Protein AF-A0A3D4G1R1-F1 (afdb_monomer)

Nearest PDB structures (foldseek):
  8c8u-assembly1_A  TM=8.505E-01  e=7.031E-04  Priestia megaterium
  1jzs-assembly1_A  TM=7.907E-01  e=2.755E-03  Thermus thermophilus
  8z1p-assembly1_A  TM=8.219E-01  e=4.444E-03  Saccharomyces cerevisiae
  6ldk-assembly1_A  TM=8.496E-01  e=1.997E-02  Candida albicans SC5314
  8c9f-assembly1_A  TM=7.624E-01  e=1.519E-02  Priestia megaterium

Sequence (73 aa):
WPFSTFGWPDETDDLKAFYPGHTLVTAPEILFFWVARMIMSGIEFMGEVPFTQVYLTGTVRDAQGRKMSKSLG

Secondary structure (DSSP, 8-state):
-TTGGGTTTS--HHHHHH-SEEEEEE-GGGIIIIIHHHHHHHHHHHSS-SEEEEEEPPPPB-TTSPBP-TTT-

Structure (mmCIF, N/CA/C/O backbone):
data_AF-A0A3D4G1R1-F1
#
_entry.id   AF-A0A3D4G1R1-F1
#
loop_
_atom_site.group_PDB
_atom_site.id
_atom_site.type_symbol
_atom_site.label_atom_id
_atom_site.label_alt_id
_atom_site.label_comp_id
_atom_site.label_asym_id
_atom_site.label_entity_id
_atom_site.label_seq_id
_atom_site.pdbx_PDB_ins_code
_atom_site.Cartn_x
_atom_site.Cartn_y
_atom_site.Cartn_z
_atom_site.occupancy
_ato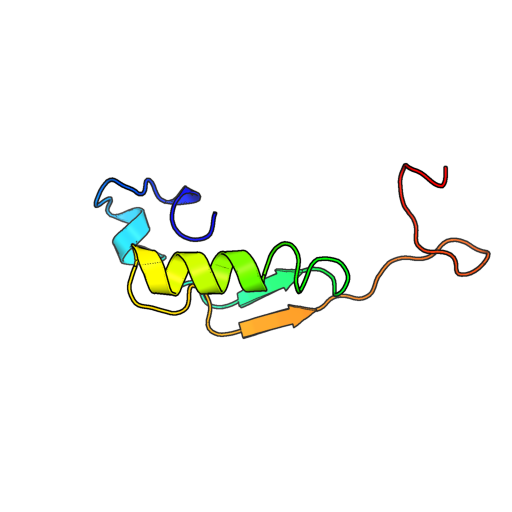m_site.B_iso_or_equiv
_atom_site.auth_seq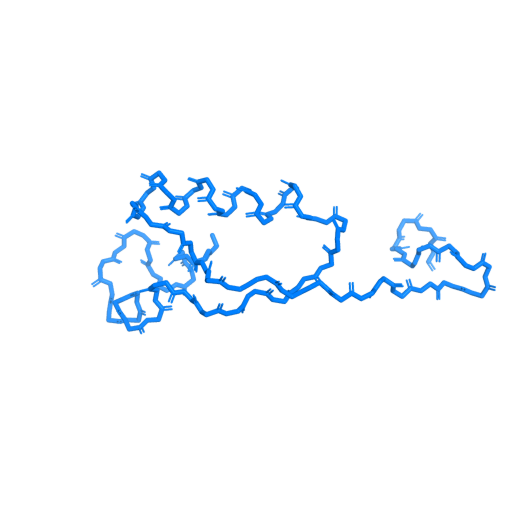_id
_atom_site.auth_comp_id
_atom_site.auth_asym_id
_atom_site.auth_atom_id
_atom_site.pdbx_PDB_model_num
ATOM 1 N N . TRP A 1 1 ? 0.445 4.974 5.086 1.00 94.88 1 TRP A N 1
ATOM 2 C CA . TRP A 1 1 ? -0.179 4.823 3.758 1.00 94.88 1 TRP A CA 1
ATOM 3 C C . TRP A 1 1 ? -1.398 3.912 3.790 1.00 94.88 1 TRP A C 1
ATOM 5 O O . TRP A 1 1 ? -2.463 4.445 3.532 1.00 94.88 1 TRP A O 1
ATOM 15 N N . PRO A 1 2 ? -1.308 2.604 4.117 1.00 95.25 2 PRO A N 1
ATOM 16 C CA . PRO A 1 2 ? -2.403 1.666 3.829 1.00 95.25 2 PRO A CA 1
ATOM 17 C C . PRO A 1 2 ? -3.709 1.927 4.600 1.00 95.25 2 PRO A C 1
ATOM 19 O O . PRO A 1 2 ? -4.753 1.478 4.160 1.00 95.25 2 PRO A O 1
ATOM 22 N N . PHE A 1 3 ? -3.648 2.653 5.718 1.00 96.44 3 PHE A N 1
ATOM 23 C CA . PHE A 1 3 ? -4.802 3.098 6.515 1.00 96.44 3 PHE A CA 1
ATOM 24 C C . PHE A 1 3 ? -4.934 4.633 6.551 1.00 96.44 3 PHE A C 1
ATOM 26 O O . PHE A 1 3 ? -6.032 5.172 6.625 1.00 96.44 3 PHE A O 1
ATOM 33 N N . SER A 1 4 ? -3.818 5.367 6.430 1.00 96.56 4 SER A N 1
ATOM 34 C CA . SER A 1 4 ? -3.807 6.840 6.476 1.00 96.56 4 SER A CA 1
ATOM 35 C C . SER A 1 4 ? -4.575 7.491 5.325 1.00 96.56 4 SER A C 1
ATOM 37 O O . SER A 1 4 ? -5.085 8.592 5.476 1.00 96.56 4 SER A O 1
ATOM 39 N N . THR A 1 5 ? -4.659 6.835 4.164 1.00 96.31 5 THR A N 1
ATOM 40 C CA . THR A 1 5 ? -5.452 7.335 3.028 1.00 96.31 5 THR A CA 1
ATOM 41 C C . THR A 1 5 ? -6.955 7.274 3.273 1.00 96.31 5 THR A C 1
ATOM 43 O O . THR A 1 5 ? -7.691 7.953 2.571 1.00 96.31 5 THR A O 1
ATOM 46 N N . PHE A 1 6 ? -7.400 6.490 4.258 1.00 96.56 6 PHE A N 1
ATOM 47 C CA . PHE A 1 6 ? -8.803 6.359 4.641 1.00 96.56 6 PHE A CA 1
ATOM 48 C C . PHE A 1 6 ? -9.163 7.232 5.851 1.00 96.56 6 PHE A C 1
ATOM 50 O O . PHE A 1 6 ? -10.222 7.059 6.432 1.00 96.56 6 PHE A O 1
ATOM 57 N N . GLY A 1 7 ? -8.306 8.177 6.249 1.00 95.94 7 GLY A N 1
ATOM 58 C CA . GLY A 1 7 ? -8.612 9.121 7.331 1.00 95.94 7 GLY A CA 1
ATOM 59 C C . GLY A 1 7 ? -8.131 8.706 8.721 1.00 95.94 7 GLY A C 1
ATOM 60 O O . GLY A 1 7 ? -8.384 9.429 9.677 1.00 95.94 7 GLY A O 1
ATOM 61 N N . TRP A 1 8 ? -7.371 7.611 8.845 1.00 96.69 8 TRP A N 1
ATOM 62 C CA . TRP A 1 8 ? -6.631 7.331 10.081 1.00 96.69 8 TRP A CA 1
ATOM 63 C C . TRP A 1 8 ? -5.740 8.538 10.454 1.00 96.69 8 TRP A C 1
ATOM 65 O O . TRP A 1 8 ? -5.059 9.072 9.566 1.00 96.69 8 TRP A O 1
ATOM 75 N N . PRO A 1 9 ? -5.685 8.958 11.734 1.00 96.19 9 PRO A N 1
ATOM 76 C CA . PRO A 1 9 ? -6.057 8.199 12.938 1.00 96.19 9 PRO A CA 1
ATOM 77 C C . PRO A 1 9 ? -7.533 8.238 13.354 1.00 96.19 9 PRO A C 1
ATOM 79 O O . PRO A 1 9 ? -7.875 7.588 14.338 1.00 96.19 9 PRO A O 1
ATOM 82 N N . ASP A 1 10 ? -8.401 8.944 12.632 1.00 96.88 10 ASP A N 1
ATOM 83 C CA . ASP A 1 10 ? -9.829 8.975 12.949 1.00 96.88 10 ASP A CA 1
ATOM 84 C C . ASP A 1 10 ? -10.534 7.675 12.516 1.00 96.88 10 ASP A C 1
ATOM 86 O O . ASP A 1 10 ? -10.173 7.039 11.522 1.00 96.88 10 ASP A O 1
ATOM 90 N N . GLU A 1 11 ? -11.581 7.281 13.247 1.00 94.44 11 GLU A N 1
ATOM 91 C CA . GLU A 1 11 ? -12.404 6.106 12.928 1.00 94.44 11 GLU A CA 1
ATOM 92 C C . GLU A 1 11 ? -13.471 6.410 11.866 1.00 94.44 11 GLU A C 1
ATOM 94 O O . GLU A 1 11 ? -14.674 6.441 12.143 1.00 94.44 11 GLU A O 1
ATOM 99 N N . THR A 1 12 ? -13.031 6.640 10.636 1.00 97.88 12 THR A N 1
ATOM 100 C CA . THR A 1 12 ? -13.929 6.932 9.514 1.00 97.88 12 THR A CA 1
ATOM 101 C C . THR A 1 12 ? -14.647 5.677 8.997 1.00 97.88 12 THR A C 1
ATOM 103 O O . THR A 1 12 ? -14.192 4.543 9.185 1.00 97.88 12 THR A O 1
ATOM 106 N N . ASP A 1 13 ? -15.757 5.882 8.285 1.00 98.00 13 ASP A N 1
ATOM 107 C CA . ASP A 1 13 ? -16.474 4.796 7.604 1.00 98.00 13 ASP A CA 1
ATOM 108 C C . ASP A 1 13 ? -15.624 4.151 6.498 1.00 98.00 13 ASP A C 1
ATOM 110 O O . ASP A 1 13 ? -15.644 2.931 6.339 1.00 98.00 13 ASP A O 1
ATOM 114 N N . ASP A 1 14 ? -14.812 4.940 5.786 1.00 97.62 14 ASP A N 1
ATOM 115 C CA . ASP A 1 14 ? -13.901 4.434 4.752 1.00 97.62 14 ASP A CA 1
ATOM 116 C C . ASP A 1 14 ? -12.830 3.511 5.340 1.00 97.62 14 ASP A C 1
ATOM 118 O O . ASP A 1 14 ? -12.527 2.463 4.768 1.00 97.62 14 ASP A O 1
ATOM 122 N N . LEU A 1 15 ? -12.270 3.867 6.502 1.00 97.75 15 LEU A N 1
ATOM 123 C CA . LEU A 1 15 ? -11.280 3.031 7.173 1.00 97.75 15 LEU A CA 1
ATOM 124 C C . LEU A 1 15 ? -11.893 1.680 7.551 1.00 97.75 15 LEU A C 1
ATOM 126 O O . LEU A 1 15 ? -11.283 0.646 7.300 1.00 97.75 15 LEU A O 1
ATOM 130 N N . LYS A 1 16 ? -13.122 1.684 8.080 1.00 96.50 16 LYS A N 1
ATOM 131 C CA . LYS A 1 16 ? -13.861 0.465 8.445 1.00 96.50 16 LYS A CA 1
ATOM 132 C C . LYS A 1 16 ? -14.257 -0.376 7.230 1.00 96.50 16 LYS A C 1
ATOM 134 O O . LYS A 1 16 ? -14.304 -1.598 7.330 1.00 96.50 16 LYS A O 1
ATOM 139 N N . ALA A 1 17 ? -14.564 0.258 6.101 1.00 97.19 17 ALA A N 1
ATOM 140 C CA . ALA A 1 17 ? -15.029 -0.430 4.900 1.00 97.19 17 ALA A CA 1
ATOM 141 C C . ALA A 1 17 ? -13.893 -1.025 4.053 1.00 97.19 17 ALA A C 1
ATOM 143 O O . ALA A 1 17 ? -14.091 -2.062 3.418 1.00 97.19 17 ALA A O 1
ATOM 144 N N . PHE A 1 18 ? -12.728 -0.369 4.003 1.00 96.31 18 PHE A N 1
ATOM 145 C CA . PHE A 1 18 ? -11.685 -0.671 3.013 1.00 96.31 18 PHE A CA 1
ATOM 146 C C . PHE A 1 18 ? -10.348 -1.143 3.595 1.00 96.31 18 PHE A C 1
ATOM 148 O O . PHE A 1 18 ? -9.470 -1.543 2.825 1.00 96.31 18 PHE A O 1
ATOM 155 N N . TYR A 1 19 ? -10.175 -1.116 4.918 1.00 96.81 19 TYR A N 1
ATOM 156 C CA . TYR A 1 19 ? -9.021 -1.704 5.592 1.00 96.81 19 TYR A CA 1
ATOM 157 C C . TYR A 1 19 ? -9.422 -2.998 6.330 1.00 96.81 19 TYR A C 1
ATOM 159 O O . TYR A 1 19 ? -10.436 -2.992 7.025 1.00 96.81 19 TYR A O 1
ATOM 167 N N . PRO A 1 20 ? -8.643 -4.091 6.211 1.00 97.44 20 PRO A N 1
ATOM 168 C CA . PRO A 1 20 ? -7.437 -4.244 5.392 1.00 97.44 20 PRO A CA 1
ATOM 169 C C . PRO A 1 20 ? -7.750 -4.343 3.889 1.00 97.44 20 PRO A C 1
ATOM 171 O O . PRO A 1 20 ? -8.802 -4.822 3.469 1.00 97.44 20 PRO A O 1
ATOM 174 N N . GLY A 1 21 ? -6.802 -3.915 3.051 1.00 96.31 21 GLY A N 1
ATOM 175 C CA . GLY A 1 21 ? -6.925 -4.031 1.598 1.00 96.31 21 GLY A CA 1
ATOM 176 C C . GLY A 1 21 ? -6.741 -5.472 1.099 1.00 96.31 21 GLY A C 1
ATOM 177 O O . GLY A 1 21 ? -6.247 -6.343 1.807 1.00 96.31 21 GLY A O 1
ATOM 178 N N . HIS A 1 22 ? -7.079 -5.741 -0.165 1.00 97.75 22 HIS A N 1
ATOM 179 C CA . HIS A 1 22 ? -6.872 -7.076 -0.748 1.00 97.75 22 HIS A CA 1
ATOM 180 C C . HIS A 1 22 ? -5.523 -7.210 -1.472 1.00 97.75 22 HIS A C 1
ATOM 182 O O . HIS A 1 22 ? -4.719 -8.077 -1.146 1.00 97.75 22 HIS A O 1
ATOM 188 N N . THR A 1 23 ? -5.237 -6.361 -2.465 1.00 97.94 23 THR A N 1
ATOM 189 C CA . THR A 1 23 ? -4.035 -6.505 -3.308 1.00 97.94 23 THR A CA 1
ATOM 190 C C . THR A 1 23 ? -3.235 -5.216 -3.403 1.00 97.94 23 THR A C 1
ATOM 192 O O . THR A 1 23 ? -3.737 -4.200 -3.876 1.00 97.94 23 THR A O 1
ATOM 195 N N . LEU A 1 24 ? -1.954 -5.284 -3.036 1.00 98.19 24 LEU A N 1
ATOM 196 C CA . LEU A 1 24 ? -0.969 -4.247 -3.317 1.00 98.19 24 LEU A CA 1
ATOM 197 C C . LEU A 1 24 ? -0.186 -4.596 -4.587 1.00 98.19 24 LEU A C 1
ATOM 199 O O . LEU A 1 24 ? 0.543 -5.586 -4.624 1.00 98.19 24 LEU A O 1
ATOM 203 N N . VAL A 1 25 ? -0.283 -3.742 -5.604 1.00 97.94 25 VAL A N 1
ATOM 204 C CA . VAL A 1 25 ? 0.509 -3.848 -6.837 1.00 97.94 25 VAL A CA 1
ATOM 205 C C . VAL A 1 25 ? 1.733 -2.948 -6.730 1.00 97.94 25 VAL A C 1
ATOM 207 O O . VAL A 1 25 ? 1.611 -1.757 -6.443 1.00 97.94 25 VAL A O 1
ATOM 210 N N . THR A 1 26 ? 2.927 -3.497 -6.940 1.00 97.38 26 THR A N 1
ATOM 211 C CA . THR A 1 26 ? 4.167 -2.718 -6.833 1.00 97.38 26 THR A CA 1
ATOM 212 C C . THR A 1 26 ? 5.320 -3.334 -7.631 1.00 97.38 26 THR A C 1
ATOM 214 O O . THR A 1 26 ? 5.112 -4.251 -8.423 1.00 97.38 26 THR A O 1
ATOM 217 N N . ALA A 1 27 ? 6.530 -2.803 -7.462 1.00 95.50 27 ALA A N 1
ATOM 218 C CA . ALA A 1 27 ? 7.761 -3.274 -8.086 1.00 95.50 27 ALA A CA 1
ATOM 219 C C . ALA A 1 27 ? 8.715 -3.858 -7.020 1.00 95.50 27 ALA A C 1
ATOM 221 O O . ALA A 1 27 ? 8.713 -3.389 -5.873 1.00 95.50 27 ALA A O 1
ATOM 222 N N . PRO A 1 28 ? 9.537 -4.870 -7.357 1.00 94.62 28 PRO A N 1
ATOM 223 C CA . PRO A 1 28 ? 10.399 -5.559 -6.393 1.00 94.62 28 PRO A CA 1
ATOM 224 C C . PRO A 1 28 ? 11.414 -4.638 -5.697 1.00 94.62 28 PRO A C 1
ATOM 226 O O . PRO A 1 28 ? 11.828 -4.907 -4.572 1.00 94.62 28 PRO A O 1
ATOM 229 N N . GLU A 1 29 ? 11.801 -3.523 -6.313 1.00 93.00 29 GLU A N 1
ATOM 230 C CA . GLU A 1 29 ? 12.858 -2.644 -5.804 1.00 93.00 29 GLU A CA 1
ATOM 231 C C . GLU A 1 29 ? 12.470 -1.870 -4.545 1.00 93.00 29 GLU A C 1
ATOM 233 O O . GLU A 1 29 ? 13.352 -1.421 -3.815 1.00 93.00 29 GLU A O 1
ATOM 238 N N . ILE A 1 30 ? 11.172 -1.715 -4.275 1.00 96.19 30 ILE A N 1
ATOM 239 C CA . ILE A 1 30 ? 10.681 -1.059 -3.057 1.00 96.19 30 ILE A CA 1
ATOM 240 C C . ILE A 1 30 ? 10.012 -2.037 -2.089 1.00 96.19 30 ILE A C 1
ATOM 242 O O . ILE A 1 30 ? 9.365 -1.608 -1.134 1.00 96.19 30 ILE A O 1
ATOM 246 N N . LEU A 1 31 ? 10.202 -3.347 -2.281 1.00 96.12 31 LEU A N 1
ATOM 247 C CA . LEU A 1 31 ? 9.636 -4.372 -1.404 1.00 96.12 31 LEU A CA 1
ATOM 248 C C . LEU A 1 31 ? 10.037 -4.137 0.063 1.00 96.12 31 LEU A C 1
ATOM 250 O O . LEU A 1 31 ? 9.184 -4.063 0.942 1.00 96.12 31 LEU A O 1
ATOM 254 N N . PHE A 1 32 ? 11.322 -3.914 0.336 1.00 96.44 32 PHE A N 1
ATOM 255 C CA . PHE A 1 32 ? 11.787 -3.673 1.707 1.00 96.44 32 PHE A CA 1
ATOM 256 C C . PHE A 1 32 ? 11.615 -2.222 2.162 1.00 96.44 32 PHE A C 1
ATOM 258 O O . PHE A 1 32 ? 11.265 -1.964 3.312 1.00 96.44 32 PHE A O 1
ATOM 265 N N . PHE A 1 33 ? 11.833 -1.259 1.267 1.00 95.44 33 PHE A N 1
ATOM 266 C CA . PHE A 1 33 ? 11.769 0.159 1.627 1.00 95.44 33 PHE A CA 1
ATOM 267 C C . PHE A 1 33 ? 10.341 0.684 1.798 1.00 95.44 33 PHE A C 1
ATOM 269 O O . PHE A 1 33 ? 10.156 1.706 2.458 1.00 95.44 33 PHE A O 1
ATOM 276 N N . TRP A 1 34 ? 9.345 -0.005 1.233 1.00 96.94 34 TRP A N 1
ATOM 277 C CA . TRP A 1 34 ? 7.947 0.411 1.266 1.00 96.94 34 TRP A CA 1
ATOM 278 C C . TRP A 1 34 ? 7.020 -0.683 1.793 1.00 96.94 34 TRP A C 1
ATOM 280 O O . TRP A 1 34 ? 6.405 -0.497 2.840 1.00 96.94 34 TRP A O 1
ATOM 290 N N . VAL A 1 35 ? 6.941 -1.837 1.123 1.00 98.19 35 VAL A N 1
ATOM 291 C CA . VAL A 1 35 ? 5.955 -2.886 1.456 1.00 98.19 35 VAL A CA 1
ATOM 292 C C . VAL A 1 35 ? 6.156 -3.410 2.873 1.00 98.19 35 VAL A C 1
ATOM 294 O O . VAL A 1 35 ? 5.216 -3.401 3.663 1.00 98.19 35 VAL A O 1
ATOM 297 N N . ALA A 1 36 ? 7.388 -3.780 3.231 1.00 98.06 36 ALA A N 1
ATOM 298 C CA . ALA A 1 36 ? 7.703 -4.256 4.575 1.00 98.06 36 ALA A CA 1
ATOM 299 C C . ALA A 1 36 ? 7.384 -3.203 5.647 1.00 98.06 36 ALA A C 1
ATOM 301 O O . ALA A 1 36 ? 6.850 -3.536 6.701 1.00 98.06 36 ALA A O 1
ATOM 302 N N . ARG A 1 37 ? 7.642 -1.918 5.368 1.00 97.94 37 ARG A N 1
ATOM 303 C CA . ARG A 1 37 ? 7.316 -0.827 6.298 1.00 97.94 37 ARG A CA 1
ATOM 304 C C . ARG A 1 37 ? 5.815 -0.653 6.476 1.00 97.94 37 ARG A C 1
ATOM 306 O O . ARG A 1 37 ? 5.368 -0.479 7.600 1.00 97.94 37 ARG A O 1
ATOM 313 N N . MET A 1 38 ? 5.037 -0.753 5.399 1.00 98.19 38 MET A N 1
ATOM 314 C CA . MET A 1 38 ? 3.577 -0.733 5.493 1.00 98.19 38 MET A CA 1
ATOM 315 C C . MET A 1 38 ? 3.047 -1.894 6.333 1.00 98.19 38 MET A C 1
ATOM 317 O O . MET A 1 38 ? 2.161 -1.666 7.149 1.00 98.19 38 MET A O 1
ATOM 321 N N . ILE A 1 39 ? 3.601 -3.101 6.168 1.00 98.25 39 ILE A N 1
ATOM 3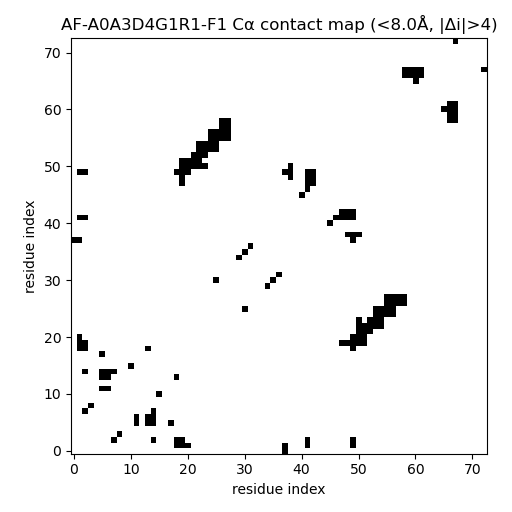22 C CA . ILE A 1 39 ? 3.227 -4.271 6.975 1.00 98.25 39 ILE A CA 1
ATOM 323 C C . ILE A 1 39 ? 3.544 -4.028 8.451 1.00 98.25 39 ILE A C 1
ATOM 325 O O . ILE A 1 39 ? 2.653 -4.172 9.280 1.00 98.25 39 ILE A O 1
ATOM 329 N N . MET A 1 40 ? 4.770 -3.599 8.775 1.00 98.38 40 MET A N 1
ATOM 330 C CA . MET A 1 40 ? 5.162 -3.296 10.157 1.00 98.38 40 MET A CA 1
ATOM 331 C C . MET A 1 40 ? 4.255 -2.234 10.786 1.00 98.38 40 MET A C 1
ATOM 333 O O . MET A 1 40 ? 3.770 -2.428 11.893 1.00 98.38 40 MET A O 1
ATOM 337 N N . SER A 1 41 ? 3.974 -1.139 10.074 1.00 97.69 41 SER A N 1
ATOM 338 C CA . SER A 1 41 ? 3.074 -0.095 10.572 1.00 97.69 41 SER A CA 1
ATOM 339 C C . SER A 1 41 ? 1.624 -0.562 10.708 1.00 97.69 41 SER A C 1
ATOM 341 O O . SER A 1 41 ? 0.943 -0.109 11.617 1.00 97.69 41 SER A O 1
ATOM 343 N N . GLY A 1 42 ? 1.133 -1.434 9.823 1.00 97.81 42 GLY A N 1
ATOM 344 C CA . GLY A 1 42 ? -0.205 -2.018 9.956 1.00 97.81 42 GLY A CA 1
ATOM 345 C C . GLY A 1 42 ? -0.315 -2.878 11.211 1.00 97.81 42 GLY A C 1
ATOM 346 O O . GLY A 1 42 ? -1.226 -2.681 12.005 1.00 97.81 42 GLY A O 1
ATOM 347 N N . ILE A 1 43 ? 0.674 -3.742 11.447 1.00 98.19 43 ILE A N 1
ATOM 348 C CA . ILE A 1 43 ? 0.714 -4.585 12.646 1.00 98.19 43 ILE A CA 1
ATOM 349 C C . ILE A 1 43 ? 0.804 -3.727 13.915 1.00 98.19 43 ILE A C 1
ATOM 351 O O . ILE A 1 43 ? 0.077 -3.986 14.864 1.00 98.19 43 ILE A O 1
ATOM 355 N N . GLU A 1 44 ? 1.649 -2.694 13.924 1.00 97.94 44 GLU A N 1
ATOM 356 C CA . GLU A 1 44 ? 1.834 -1.826 15.094 1.00 97.94 44 GLU A CA 1
ATOM 357 C C . GLU A 1 44 ? 0.595 -0.974 15.412 1.00 97.94 44 GLU A C 1
ATOM 359 O O . GLU A 1 44 ? 0.167 -0.913 16.559 1.00 97.94 44 GLU A O 1
ATOM 364 N N . PHE A 1 45 ? 0.016 -0.297 14.413 1.00 97.31 45 PHE A N 1
ATOM 365 C CA . PHE A 1 45 ? -1.029 0.707 14.657 1.00 97.31 45 PHE A CA 1
ATOM 366 C C . PHE A 1 45 ? -2.454 0.185 14.495 1.00 97.31 45 PHE A C 1
ATOM 368 O O . PHE A 1 45 ? -3.370 0.750 15.086 1.00 97.31 45 PHE A O 1
ATOM 375 N N . MET A 1 46 ? -2.646 -0.859 13.691 1.00 96.56 46 MET A N 1
ATOM 376 C CA . MET A 1 46 ? -3.963 -1.433 13.399 1.00 96.56 46 MET A CA 1
ATOM 377 C C . MET A 1 46 ? -4.108 -2.866 13.925 1.00 96.56 46 MET A C 1
ATOM 379 O O . MET A 1 46 ? -5.214 -3.392 13.952 1.00 96.56 46 MET A O 1
ATOM 383 N N . GLY A 1 47 ? -3.013 -3.512 14.345 1.00 97.31 47 GLY A N 1
ATOM 384 C CA . GLY A 1 47 ? -3.031 -4.883 14.859 1.00 97.31 47 GLY A CA 1
ATOM 385 C C . GLY A 1 47 ? -3.149 -5.971 13.787 1.00 97.31 47 GLY A C 1
ATOM 386 O O . GLY A 1 47 ? -3.227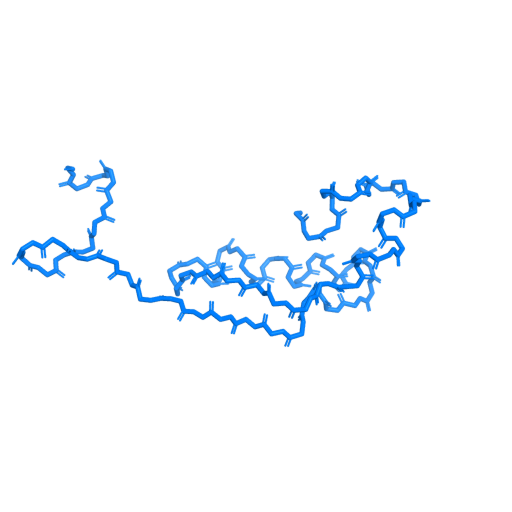 -7.149 14.128 1.00 97.31 47 GLY A O 1
ATOM 387 N N . GLU A 1 48 ? -3.141 -5.616 12.499 1.00 96.94 48 GLU A N 1
ATOM 388 C CA . GLU A 1 48 ? -3.326 -6.564 11.399 1.00 96.94 48 GLU A CA 1
ATOM 389 C C . GLU A 1 48 ? -2.486 -6.234 10.154 1.00 96.94 48 GLU A C 1
ATOM 391 O O . GLU A 1 48 ? -1.901 -5.158 10.004 1.00 96.94 48 GLU A O 1
ATOM 396 N N . VAL A 1 49 ? -2.378 -7.203 9.240 1.00 97.81 49 VAL A N 1
ATOM 397 C CA . VAL A 1 49 ? -1.617 -7.033 7.997 1.00 97.81 49 VAL A CA 1
ATOM 398 C C . VAL A 1 49 ? -2.436 -6.174 7.021 1.00 97.81 49 VAL A C 1
ATOM 400 O O . VAL A 1 49 ? -3.574 -6.515 6.721 1.00 97.81 49 VAL A O 1
ATOM 403 N N . PRO A 1 50 ? -1.867 -5.095 6.449 1.00 97.88 50 PRO A N 1
ATOM 404 C CA . PRO A 1 50 ? -2.622 -4.109 5.667 1.00 97.88 50 PRO A CA 1
ATOM 405 C C . PRO A 1 50 ? -3.164 -4.605 4.320 1.00 97.88 50 PRO A C 1
ATOM 407 O O . PRO A 1 50 ? -3.979 -3.915 3.709 1.00 97.88 50 PRO A O 1
ATOM 410 N N . PHE A 1 51 ? -2.656 -5.727 3.810 1.00 97.88 51 PHE A N 1
ATOM 411 C CA . PHE A 1 51 ? -3.111 -6.348 2.571 1.00 97.88 51 PHE A CA 1
ATOM 412 C C . PHE A 1 51 ? -2.819 -7.848 2.561 1.00 97.88 51 PHE A C 1
ATOM 414 O O . PHE A 1 51 ? -1.781 -8.281 3.060 1.00 97.88 51 PHE A O 1
ATOM 421 N N . THR A 1 52 ? -3.703 -8.640 1.954 1.00 97.25 52 THR A N 1
ATOM 422 C CA . THR A 1 52 ? -3.562 -10.107 1.894 1.00 97.25 52 THR A CA 1
ATOM 423 C C . THR A 1 52 ? -2.676 -10.584 0.743 1.00 97.25 52 THR A C 1
ATOM 425 O O . THR A 1 52 ? -2.021 -11.617 0.859 1.00 97.25 52 THR A O 1
ATOM 428 N N . GLN A 1 53 ? -2.609 -9.826 -0.356 1.00 98.25 53 GLN A N 1
ATOM 429 C CA . GLN A 1 53 ? -1.831 -10.160 -1.547 1.00 98.25 53 GLN A CA 1
ATOM 430 C C . GLN A 1 53 ? -0.884 -9.022 -1.935 1.00 98.25 53 GLN A C 1
ATOM 432 O O . GLN A 1 53 ? -1.273 -7.858 -2.022 1.00 98.25 53 GLN A O 1
ATOM 437 N N . VAL A 1 54 ? 0.356 -9.376 -2.277 1.00 98.00 54 VAL A N 1
ATOM 438 C CA . VAL A 1 54 ? 1.295 -8.478 -2.963 1.00 98.00 54 VAL A CA 1
ATOM 439 C C . VAL A 1 54 ? 1.549 -9.026 -4.361 1.00 98.00 54 VAL A C 1
ATOM 441 O O . VAL A 1 54 ? 1.903 -10.195 -4.514 1.00 98.00 54 VAL A O 1
ATOM 444 N N . TYR A 1 55 ? 1.350 -8.194 -5.380 1.00 98.12 55 TYR A N 1
ATOM 445 C CA . TYR A 1 55 ? 1.627 -8.513 -6.776 1.00 98.12 55 TYR A CA 1
ATOM 446 C C . TYR A 1 55 ? 2.796 -7.664 -7.280 1.00 98.12 55 TYR A C 1
ATOM 448 O O . TYR A 1 55 ? 2.722 -6.432 -7.312 1.00 98.12 55 TYR A O 1
ATOM 456 N N . LEU A 1 56 ? 3.890 -8.328 -7.658 1.00 97.56 56 LEU A N 1
ATOM 457 C CA . LEU A 1 56 ? 5.106 -7.676 -8.134 1.00 97.56 56 LEU A CA 1
ATOM 458 C C . LEU A 1 56 ? 5.127 -7.637 -9.660 1.00 97.56 56 LEU A C 1
ATOM 460 O O . LEU A 1 56 ? 5.185 -8.664 -10.331 1.00 97.56 56 LEU A O 1
ATOM 464 N N . THR A 1 57 ? 5.103 -6.425 -10.195 1.00 96.62 57 THR A N 1
ATOM 465 C CA . THR A 1 57 ? 5.268 -6.147 -11.621 1.00 96.62 57 THR A CA 1
ATOM 466 C C . THR A 1 57 ? 6.745 -6.127 -12.007 1.00 96.62 57 THR A C 1
ATOM 468 O O . THR A 1 57 ? 7.624 -5.890 -11.176 1.00 96.62 57 THR A O 1
ATOM 471 N N . GLY A 1 58 ? 7.026 -6.386 -13.285 1.00 91.56 58 GLY A N 1
ATOM 472 C CA . GLY A 1 58 ? 8.375 -6.272 -13.826 1.00 91.56 58 GLY A CA 1
ATOM 473 C C . GLY A 1 58 ? 8.831 -4.817 -13.938 1.00 91.56 58 GLY A C 1
ATOM 474 O O . GLY A 1 58 ? 8.041 -3.914 -14.205 1.00 91.56 58 GLY A O 1
ATOM 475 N N . THR A 1 59 ? 10.132 -4.595 -13.786 1.00 91.44 59 THR A N 1
ATOM 476 C CA . THR A 1 59 ? 10.750 -3.284 -13.999 1.00 91.44 59 THR A CA 1
ATOM 477 C C . THR A 1 59 ? 10.972 -3.038 -15.485 1.00 91.44 59 THR A C 1
ATOM 479 O O . THR A 1 59 ? 11.644 -3.830 -16.151 1.00 91.44 59 THR A O 1
ATOM 482 N N . VAL A 1 60 ? 10.469 -1.916 -16.001 1.00 91.56 60 VAL A N 1
ATOM 483 C CA . VAL A 1 60 ? 10.732 -1.515 -17.387 1.00 91.56 60 VAL A CA 1
ATOM 484 C C . VAL A 1 60 ? 12.207 -1.118 -17.549 1.00 91.56 60 VAL A C 1
ATOM 486 O O . VAL A 1 60 ? 12.789 -0.439 -16.695 1.00 91.56 60 VAL A O 1
ATOM 489 N N . ARG A 1 61 ? 12.822 -1.572 -18.642 1.00 92.31 61 ARG A N 1
ATOM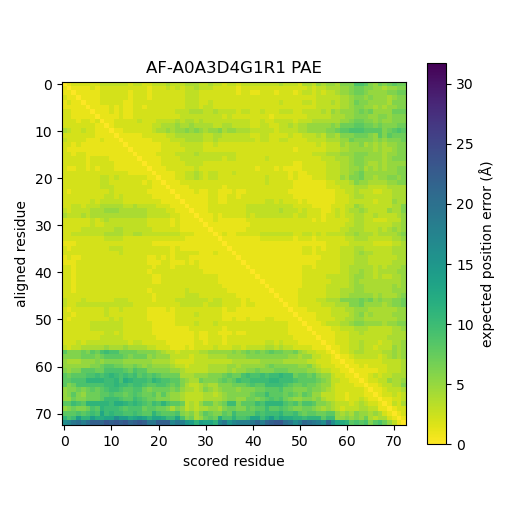 490 C CA . ARG A 1 61 ? 14.248 -1.399 -18.943 1.00 92.31 61 ARG A CA 1
ATOM 491 C C . ARG A 1 61 ? 14.453 -0.588 -20.221 1.00 92.31 61 ARG A C 1
ATOM 493 O O . ARG A 1 61 ? 13.574 -0.566 -21.078 1.00 92.31 61 AR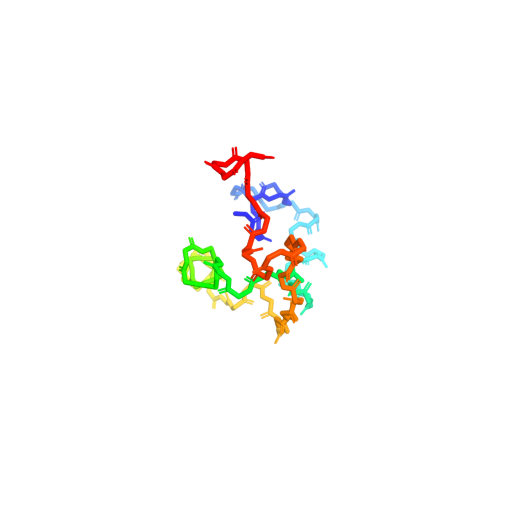G A O 1
ATOM 500 N N . ASP A 1 62 ? 15.601 0.075 -20.319 1.00 91.88 62 ASP A N 1
ATOM 501 C CA . ASP A 1 62 ? 16.049 0.757 -21.534 1.00 91.88 62 ASP A CA 1
ATOM 502 C C . ASP A 1 62 ? 16.574 -0.237 -22.590 1.00 91.88 62 ASP A C 1
ATOM 504 O O . ASP A 1 62 ? 16.622 -1.451 -22.365 1.00 91.88 62 ASP A O 1
ATOM 508 N N . ALA A 1 63 ? 16.987 0.276 -23.753 1.00 91.56 63 ALA A N 1
ATOM 509 C CA . ALA A 1 63 ? 17.510 -0.536 -24.856 1.00 91.56 63 ALA A CA 1
ATOM 510 C C . ALA A 1 63 ? 18.792 -1.314 -24.494 1.00 91.56 63 ALA A C 1
ATOM 512 O O . ALA A 1 63 ? 19.114 -2.318 -25.124 1.00 91.56 63 ALA A O 1
ATOM 513 N N . GLN A 1 64 ? 19.517 -0.863 -23.472 1.00 92.12 64 GLN A N 1
ATOM 514 C CA . GLN A 1 64 ? 20.728 -1.474 -22.937 1.00 92.12 64 GLN A CA 1
ATOM 515 C C . GLN A 1 64 ? 20.422 -2.438 -21.777 1.00 92.12 64 GLN A C 1
ATOM 517 O O . GLN A 1 64 ? 21.339 -2.972 -21.154 1.00 92.12 64 GLN A O 1
ATOM 522 N N . GLY A 1 65 ? 19.143 -2.663 -21.458 1.00 89.88 65 GLY A N 1
ATOM 523 C CA . GLY A 1 65 ? 18.702 -3.538 -20.378 1.00 89.88 65 GLY A CA 1
ATOM 524 C C . GLY A 1 65 ? 18.862 -2.939 -18.977 1.00 89.88 65 GLY A C 1
ATOM 525 O O . GLY A 1 65 ? 18.622 -3.637 -17.985 1.00 89.88 65 GLY A O 1
ATOM 526 N N . ARG A 1 66 ? 19.242 -1.665 -18.848 1.00 90.00 66 ARG A N 1
ATOM 527 C CA . ARG A 1 66 ? 19.327 -0.975 -17.557 1.00 90.00 66 ARG A CA 1
ATOM 528 C C . ARG A 1 66 ? 17.930 -0.597 -17.099 1.00 90.00 66 ARG A C 1
ATOM 530 O O . ARG A 1 66 ? 17.034 -0.342 -17.897 1.00 90.00 66 ARG A O 1
ATOM 537 N N . LYS A 1 67 ? 17.735 -0.565 -15.786 1.00 89.31 67 LYS A N 1
ATOM 538 C CA . LYS A 1 67 ? 16.491 -0.070 -15.200 1.00 89.31 67 LYS A CA 1
ATOM 539 C C . LYS A 1 67 ? 16.250 1.368 -15.662 1.00 89.31 67 LYS A C 1
ATOM 541 O O . LYS A 1 67 ? 17.143 2.199 -15.519 1.00 89.31 67 LYS A O 1
ATOM 546 N N . MET A 1 68 ? 15.039 1.668 -16.128 1.00 89.12 68 MET A N 1
ATOM 547 C CA . MET A 1 68 ? 14.654 3.061 -16.333 1.00 89.12 68 MET A CA 1
ATOM 548 C C . MET A 1 68 ? 14.482 3.763 -14.983 1.00 89.12 68 MET A C 1
ATOM 550 O O . MET A 1 68 ? 13.716 3.326 -14.119 1.00 89.12 68 MET A O 1
ATOM 554 N N . SER A 1 69 ? 15.206 4.861 -14.794 1.00 88.19 69 SER A N 1
ATOM 555 C CA . SER A 1 69 ? 15.055 5.764 -13.658 1.00 88.19 69 SER A CA 1
ATOM 556 C C . SER A 1 69 ? 15.466 7.172 -14.065 1.00 88.19 69 SER A C 1
ATOM 558 O O . SER A 1 69 ? 16.420 7.337 -14.814 1.00 88.19 69 SER A O 1
ATOM 560 N N . LYS A 1 70 ? 14.818 8.188 -13.482 1.00 86.88 70 LYS A N 1
ATOM 561 C CA . LYS A 1 70 ? 15.152 9.606 -13.727 1.00 86.88 70 LYS A CA 1
ATOM 562 C C . LYS A 1 70 ? 16.619 9.956 -13.438 1.00 86.88 70 LYS A C 1
ATOM 564 O O . LYS A 1 70 ? 17.127 10.952 -13.926 1.00 86.88 70 LYS A O 1
ATOM 569 N N . SER A 1 71 ? 17.287 9.170 -12.593 1.00 86.44 71 SER A N 1
ATOM 570 C CA . SER A 1 71 ? 18.706 9.344 -12.271 1.00 86.44 71 SER A CA 1
ATOM 571 C C . SER A 1 71 ? 19.655 8.881 -1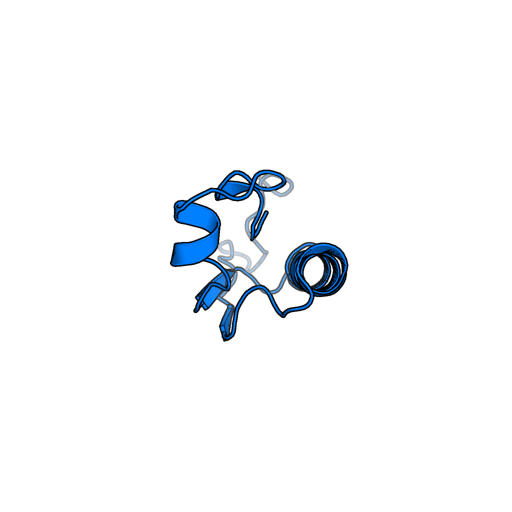3.381 1.00 86.44 71 SER A C 1
ATOM 573 O O . SER A 1 71 ? 20.822 9.255 -13.356 1.00 86.44 71 SER A O 1
ATOM 575 N N . LEU A 1 72 ? 19.190 8.035 -14.305 1.00 77.62 72 LEU A N 1
ATOM 576 C CA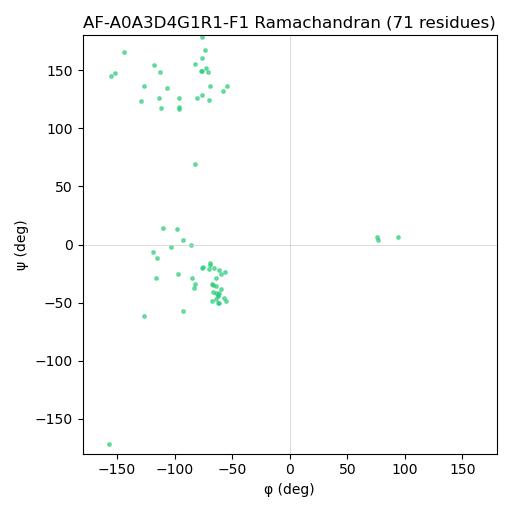 . LEU A 1 72 ? 19.990 7.467 -15.394 1.00 77.62 72 LEU A CA 1
ATOM 577 C C . LEU A 1 72 ? 19.713 8.133 -16.754 1.00 77.62 72 LEU A C 1
ATOM 579 O O . LEU A 1 72 ? 20.389 7.789 -17.724 1.00 77.62 72 LEU A O 1
ATOM 583 N N . GLY A 1 73 ? 18.777 9.089 -16.802 1.00 59.97 73 GLY A N 1
ATOM 584 C CA . GLY A 1 73 ? 18.346 9.818 -17.999 1.00 59.97 73 GLY A CA 1
ATOM 585 C C . GLY A 1 73 ?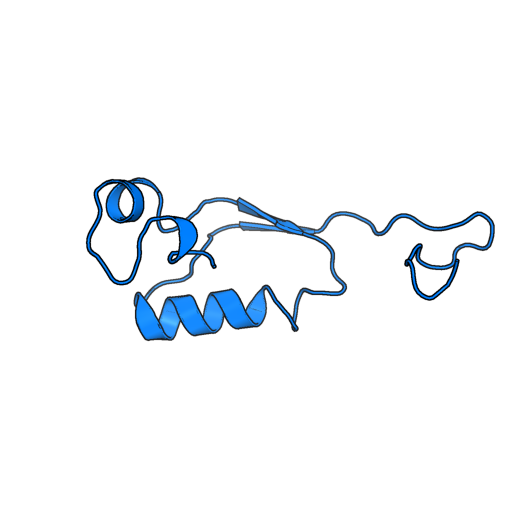 16.873 9.588 -18.282 1.00 59.97 73 GLY A C 1
ATOM 586 O O . GLY A 1 73 ? 16.552 9.449 -19.479 1.00 59.97 73 GLY A O 1
#

pLDDT: mean 94.92, std 5.5, range [59.97, 98.38]

Mean predicted aligned error: 3.37 Å

Solvent-accessible surface area (backbone atoms only — not comparable to full-atom values): 4486 Å² total; per-residue (Å²): 104,84,50,49,80,36,49,45,95,52,92,36,70,56,33,68,73,54,50,62,38,60,74,46,78,46,49,70,89,41,39,70,82,44,52,50,49,48,36,53,50,20,41,72,76,70,70,40,64,40,46,82,39,80,47,72,48,85,82,64,55,47,99,85,67,46,74,69,44,86,90,79,106

Radius of gyration: 15.51 Å; Cα contacts (8 Å, |Δi|>4): 87; chains: 1; bounding box: 37×20×40 Å

Foldseek 3Di:
DLQVVQPPVDPDPSSVPCFLHEEDEEAPVCCPVPQVVQQVCCCVRVVHGSYDYYHHDDFDADPVRHGDDPVVD